Protein AF-A0A969PQX6-F1 (afdb_monomer_lite)

Organism: NCBI:txid1237094

Sequence (130 aa):
MCERRGKEGTGLSYDVFLHSHSLFWLVGVILFALITIFYNKGKAKPAKIMHMVLRLMYILLLITGVTMVIMNFYWATAVKGILAFWLIYTMEMIATRTGKGTLTGGFKTNMWIQFAIALVVVLVFGFVVT

Secondary structure (DSSP, 8-state):
--THHHHHHHHHHHHHHHHHHHHHHHHHHHHHHHHHHHHHTT-HHHHHHHHHHHHHHHHHHHHHHHHHHHHS--HHHHHHHHHHHHHHHHHHHHHHHHHTT---THHHHHHHHHHHHHHHHHHHHHHH--

Radius of gyration: 17.63 Å; chains: 1; bounding box: 61×23×41 Å

InterPro domains:
  IPR010899 Protein of unknown function UPF0344 [PF07457] (18-126)

pLDDT: mean 71.54, std 10.16, range [43.66, 86.94]

Structure (mmCIF, N/CA/C/O backbone):
data_AF-A0A969PQX6-F1
#
_entry.id   AF-A0A969PQX6-F1
#
loop_
_atom_site.group_PDB
_atom_site.id
_atom_site.type_symbol
_atom_site.label_atom_id
_atom_site.label_alt_id
_atom_site.label_comp_id
_atom_site.label_asym_id
_atom_site.label_entity_id
_atom_site.label_seq_id
_atom_site.pdbx_PDB_ins_code
_atom_site.Cartn_x
_atom_site.Cartn_y
_atom_site.Cartn_z
_atom_site.occupancy
_atom_site.B_iso_or_equiv
_atom_site.auth_seq_id
_atom_site.auth_comp_id
_atom_site.auth_asym_id
_atom_site.auth_atom_id
_atom_site.pdbx_PDB_model_num
ATOM 1 N N . MET A 1 1 ? 37.170 1.225 -23.996 1.00 49.88 1 MET A N 1
ATOM 2 C CA . MET A 1 1 ? 36.853 0.560 -22.707 1.00 49.88 1 MET A CA 1
ATOM 3 C C . MET A 1 1 ? 35.922 1.365 -21.781 1.00 49.88 1 MET A C 1
ATOM 5 O O . MET A 1 1 ? 35.524 0.818 -20.762 1.00 49.88 1 MET A O 1
ATOM 9 N N . CYS A 1 2 ? 35.511 2.600 -22.112 1.00 53.41 2 CYS A N 1
ATOM 10 C CA . CYS A 1 2 ? 34.647 3.418 -21.238 1.00 53.41 2 CYS A CA 1
ATOM 11 C C . CYS A 1 2 ? 33.128 3.165 -21.369 1.00 53.41 2 CYS A C 1
ATOM 13 O O . CYS A 1 2 ? 32.381 3.598 -20.501 1.00 53.41 2 CYS A O 1
ATOM 15 N N . GLU A 1 3 ? 32.667 2.414 -22.374 1.00 54.16 3 GLU A N 1
ATOM 16 C CA . GLU A 1 3 ? 31.228 2.197 -22.626 1.00 54.16 3 GLU A CA 1
ATOM 17 C C . GLU A 1 3 ? 30.553 1.211 -21.646 1.00 54.16 3 GLU A C 1
ATOM 19 O O . GLU A 1 3 ? 29.339 1.240 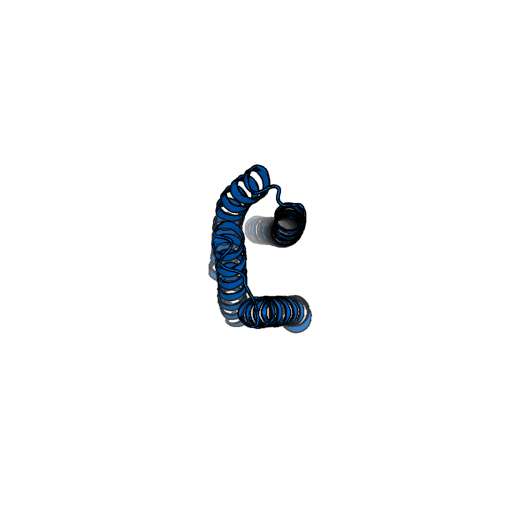-21.450 1.00 54.16 3 GLU A O 1
ATOM 24 N N . ARG A 1 4 ? 31.316 0.314 -20.996 1.00 53.75 4 ARG A N 1
ATOM 25 C CA . ARG A 1 4 ? 30.736 -0.722 -20.113 1.00 53.75 4 ARG A CA 1
ATOM 26 C C . ARG A 1 4 ? 30.274 -0.201 -18.750 1.00 53.75 4 ARG A C 1
ATOM 28 O O . ARG A 1 4 ? 29.376 -0.786 -18.157 1.00 53.75 4 ARG A O 1
ATOM 35 N N . ARG A 1 5 ? 30.808 0.933 -18.286 1.00 54.69 5 ARG A N 1
ATOM 36 C CA . ARG A 1 5 ? 30.491 1.477 -16.954 1.00 54.69 5 ARG A CA 1
ATOM 37 C C . ARG A 1 5 ? 29.064 2.043 -16.860 1.00 54.69 5 ARG A C 1
ATOM 39 O O . ARG A 1 5 ? 28.463 2.000 -15.793 1.00 54.69 5 ARG A O 1
ATOM 46 N N . GLY A 1 6 ? 28.499 2.527 -17.972 1.00 50.62 6 GLY A N 1
ATOM 47 C CA . GLY A 1 6 ? 27.127 3.059 -18.015 1.00 50.62 6 GLY A CA 1
ATOM 48 C C . GLY A 1 6 ? 26.032 1.983 -17.978 1.00 50.62 6 GLY A C 1
ATOM 49 O O . GLY A 1 6 ? 24.954 2.212 -17.428 1.00 50.62 6 GLY A O 1
ATOM 50 N N . LYS A 1 7 ? 26.307 0.785 -18.513 1.00 51.06 7 LYS A N 1
ATOM 51 C CA . LYS A 1 7 ? 25.361 -0.346 -18.482 1.00 51.06 7 LYS A CA 1
ATOM 52 C C . LYS A 1 7 ? 25.384 -1.118 -17.158 1.00 51.06 7 LYS A C 1
ATOM 54 O O . LYS A 1 7 ? 24.348 -1.607 -16.729 1.00 51.06 7 LYS A O 1
ATOM 59 N N . GLU A 1 8 ? 26.527 -1.171 -16.475 1.00 53.22 8 GLU A N 1
ATOM 60 C CA . GLU A 1 8 ? 26.628 -1.803 -15.149 1.00 53.22 8 GLU A CA 1
ATOM 61 C C . GLU A 1 8 ? 25.957 -0.954 -14.051 1.00 53.22 8 GLU A C 1
ATOM 63 O O . GLU A 1 8 ? 25.274 -1.493 -13.184 1.00 53.22 8 GLU A O 1
ATOM 68 N N . GLY A 1 9 ? 26.056 0.382 -14.127 1.00 55.00 9 GLY A N 1
ATOM 69 C CA . GLY A 1 9 ? 25.401 1.284 -13.168 1.00 55.00 9 GLY A CA 1
ATOM 70 C C . GLY A 1 9 ? 23.868 1.315 -13.265 1.00 55.00 9 GLY A C 1
ATOM 71 O O . GLY A 1 9 ? 23.190 1.500 -12.254 1.00 55.00 9 GLY A O 1
ATOM 72 N N . THR A 1 10 ? 23.306 1.097 -14.457 1.00 57.69 10 THR A N 1
ATOM 73 C CA . THR A 1 10 ? 21.848 1.030 -14.671 1.00 57.69 10 THR A CA 1
ATOM 74 C C . THR A 1 10 ? 21.260 -0.311 -14.227 1.00 57.69 10 THR A C 1
ATOM 76 O O . THR A 1 10 ? 20.196 -0.313 -13.610 1.00 57.69 10 THR A O 1
ATOM 79 N N . GLY A 1 11 ? 21.976 -1.424 -14.435 1.00 56.47 11 GLY A N 1
ATOM 80 C CA . GLY A 1 11 ? 21.597 -2.742 -13.909 1.00 56.47 11 GLY A CA 1
ATOM 81 C C . GLY A 1 11 ? 21.596 -2.797 -12.377 1.00 56.47 11 GLY A C 1
ATOM 82 O O . GLY A 1 11 ? 20.581 -3.148 -11.782 1.00 56.47 11 GLY A O 1
ATOM 83 N N . LEU A 1 12 ? 22.673 -2.326 -11.731 1.00 61.88 12 LEU A N 1
ATOM 84 C CA . LEU A 1 12 ? 22.760 -2.282 -10.263 1.00 61.88 12 LEU A CA 1
ATOM 85 C C . LEU A 1 12 ? 21.667 -1.390 -9.645 1.00 61.88 12 LEU A C 1
ATOM 87 O O . LEU A 1 12 ? 21.114 -1.707 -8.595 1.00 61.88 12 LEU A O 1
ATOM 91 N N . SER A 1 13 ? 21.328 -0.280 -10.311 1.00 66.81 13 SER A N 1
ATOM 92 C CA . SER A 1 13 ? 20.250 0.611 -9.866 1.00 66.81 13 SER A CA 1
ATOM 93 C C . SER A 1 13 ? 18.883 -0.070 -9.970 1.00 66.81 13 SER A C 1
ATOM 95 O O . SER A 1 13 ? 18.090 0.010 -9.036 1.00 66.81 13 SER A O 1
ATOM 97 N N . TYR A 1 14 ? 18.614 -0.776 -11.071 1.00 68.25 14 TYR A N 1
ATOM 98 C CA . TYR A 1 14 ? 17.357 -1.494 -11.298 1.00 68.25 14 TYR A CA 1
ATOM 99 C C . TYR A 1 14 ? 17.107 -2.589 -10.248 1.00 68.25 14 TYR A C 1
ATOM 101 O O . TYR A 1 14 ? 16.002 -2.671 -9.710 1.00 68.25 14 TYR A O 1
ATOM 109 N N . ASP A 1 15 ? 18.137 -3.356 -9.878 1.00 74.44 15 ASP A N 1
ATOM 110 C CA . ASP A 1 15 ? 18.044 -4.391 -8.837 1.00 74.44 15 ASP A CA 1
ATOM 111 C C . ASP A 1 15 ? 17.737 -3.809 -7.447 1.00 74.44 15 ASP A C 1
ATOM 113 O O . ASP A 1 15 ? 16.947 -4.369 -6.680 1.00 74.44 15 ASP A O 1
ATOM 117 N N . VAL A 1 16 ? 18.310 -2.647 -7.116 1.00 76.38 16 VAL A N 1
ATOM 118 C CA . VAL A 1 16 ? 18.004 -1.926 -5.868 1.00 76.38 16 VAL A CA 1
ATOM 119 C C . VAL A 1 16 ? 16.559 -1.419 -5.868 1.00 76.38 16 VAL A C 1
ATOM 121 O O . VAL A 1 16 ? 15.880 -1.502 -4.839 1.00 76.38 16 VAL A O 1
ATOM 124 N N . PHE A 1 17 ? 16.056 -0.942 -7.012 1.00 72.44 17 PHE A N 1
ATOM 125 C CA . PHE A 1 17 ? 14.654 -0.549 -7.156 1.00 72.44 17 PHE A CA 1
ATOM 126 C C . PHE A 1 17 ? 13.703 -1.750 -7.069 1.00 72.44 17 PHE A C 1
ATOM 128 O O . PHE A 1 17 ? 12.673 -1.623 -6.411 1.00 72.44 17 PHE A O 1
ATOM 135 N N . LEU A 1 18 ? 14.042 -2.918 -7.634 1.00 76.38 18 LEU A N 1
ATOM 136 C CA . LEU A 1 18 ? 13.248 -4.149 -7.480 1.00 76.38 18 LEU A CA 1
ATOM 137 C C . LEU A 1 18 ? 13.155 -4.599 -6.028 1.00 76.38 18 LEU A C 1
ATOM 139 O O . LEU A 1 18 ? 12.054 -4.836 -5.527 1.00 76.38 18 LEU A O 1
ATOM 143 N N . HIS A 1 19 ? 14.295 -4.704 -5.342 1.00 77.50 19 HIS A N 1
ATOM 144 C CA . HIS A 1 19 ? 14.317 -5.113 -3.940 1.00 77.50 19 HIS A CA 1
ATOM 145 C C . HIS A 1 19 ? 13.536 -4.136 -3.065 1.00 77.50 19 HIS A C 1
ATOM 147 O O . HIS A 1 19 ? 12.730 -4.558 -2.235 1.00 77.50 19 HIS A O 1
ATOM 153 N N . SER A 1 20 ? 13.719 -2.834 -3.290 1.00 81.88 20 SER A N 1
ATOM 154 C CA . SER A 1 20 ? 13.000 -1.792 -2.553 1.00 81.88 20 SER A CA 1
ATOM 155 C C . SER A 1 20 ? 11.498 -1.822 -2.846 1.00 81.88 20 SER A C 1
ATOM 157 O O . SER A 1 20 ? 10.691 -1.717 -1.927 1.00 81.88 20 SER A O 1
ATOM 159 N N . HIS A 1 21 ? 11.099 -2.026 -4.103 1.00 79.81 21 HIS A N 1
ATOM 160 C CA . HIS A 1 21 ? 9.694 -2.154 -4.489 1.00 79.81 21 HIS A CA 1
ATOM 161 C C . HIS A 1 21 ? 9.038 -3.386 -3.849 1.00 79.81 21 HIS A C 1
ATOM 163 O O . HIS A 1 21 ? 7.938 -3.284 -3.306 1.00 79.81 21 HIS A O 1
ATOM 169 N N . SER A 1 22 ? 9.736 -4.526 -3.831 1.00 81.75 22 SER A N 1
ATOM 170 C CA . SER A 1 22 ? 9.287 -5.745 -3.145 1.00 81.75 22 SER A CA 1
ATOM 171 C C . SER A 1 22 ? 9.140 -5.527 -1.632 1.00 81.75 22 SER A C 1
ATOM 173 O O . SER A 1 22 ? 8.125 -5.903 -1.043 1.00 81.75 22 SER A O 1
ATOM 175 N N . LEU A 1 23 ? 10.092 -4.819 -1.008 1.00 84.31 23 LEU A N 1
ATOM 176 C CA . LEU A 1 23 ? 10.016 -4.413 0.400 1.00 84.31 23 LEU A CA 1
ATOM 177 C C . LEU A 1 23 ? 8.802 -3.516 0.679 1.00 84.31 23 LEU A C 1
ATOM 179 O O . LEU A 1 23 ? 8.084 -3.763 1.647 1.00 84.31 23 LEU A O 1
ATOM 183 N N . PHE A 1 24 ? 8.523 -2.516 -0.165 1.00 83.31 24 PHE A N 1
ATOM 184 C CA . PHE A 1 24 ? 7.326 -1.680 -0.016 1.00 83.31 24 PHE A CA 1
ATOM 185 C C . PHE A 1 24 ? 6.040 -2.498 -0.132 1.00 83.31 24 PHE A C 1
ATOM 187 O O . PHE A 1 24 ? 5.090 -2.250 0.612 1.00 83.31 24 PHE A O 1
ATOM 194 N N . TRP A 1 25 ? 6.023 -3.498 -1.016 1.00 80.38 25 TRP A N 1
ATOM 195 C CA . TRP A 1 25 ? 4.907 -4.427 -1.157 1.00 80.38 25 TRP A CA 1
ATOM 196 C C . TRP A 1 25 ? 4.676 -5.231 0.126 1.00 80.38 25 TRP A C 1
ATOM 198 O O . TRP A 1 25 ? 3.570 -5.242 0.671 1.00 80.38 25 TRP A O 1
ATOM 208 N N . LEU A 1 26 ? 5.742 -5.826 0.664 1.00 84.31 26 LEU A N 1
ATOM 209 C CA . LEU A 1 26 ? 5.717 -6.579 1.915 1.00 84.31 26 LEU A CA 1
ATOM 210 C C . LEU A 1 26 ? 5.247 -5.710 3.092 1.00 84.31 26 LEU A C 1
ATOM 212 O O . LEU A 1 26 ? 4.348 -6.105 3.836 1.00 84.31 26 LEU A O 1
ATOM 216 N N . VAL A 1 27 ? 5.792 -4.498 3.225 1.00 86.00 27 VAL A N 1
ATOM 217 C CA . VAL A 1 27 ? 5.383 -3.535 4.258 1.00 86.00 27 VAL A CA 1
ATOM 218 C C . VAL A 1 27 ? 3.912 -3.146 4.098 1.00 86.00 27 VAL A C 1
ATOM 220 O O . VAL A 1 27 ? 3.189 -3.123 5.092 1.00 86.00 27 VAL A O 1
ATOM 223 N N . GLY A 1 28 ? 3.438 -2.888 2.876 1.00 83.56 28 GLY A N 1
ATOM 224 C CA . GLY A 1 28 ? 2.040 -2.542 2.604 1.00 83.56 28 GLY A CA 1
ATOM 225 C C . GLY A 1 28 ? 1.063 -3.639 3.031 1.00 83.56 28 GLY A C 1
ATOM 226 O O . GLY A 1 28 ? 0.074 -3.360 3.714 1.00 83.56 28 GLY A O 1
ATOM 227 N N . VAL A 1 29 ? 1.373 -4.898 2.708 1.00 82.69 29 VAL A N 1
ATOM 228 C CA . VAL A 1 29 ? 0.565 -6.061 3.113 1.00 82.69 29 VAL A CA 1
ATOM 229 C C . VAL A 1 29 ? 0.561 -6.239 4.631 1.00 82.69 29 VAL A C 1
ATOM 231 O O . VAL A 1 29 ? -0.502 -6.432 5.226 1.00 82.69 29 VAL A O 1
ATOM 234 N N . ILE A 1 30 ? 1.725 -6.127 5.279 1.00 85.50 30 ILE A N 1
ATOM 235 C CA . ILE A 1 30 ? 1.835 -6.219 6.743 1.00 85.50 30 ILE A CA 1
ATOM 236 C C . ILE A 1 30 ? 1.016 -5.112 7.412 1.00 85.50 30 ILE A C 1
ATOM 238 O O . ILE A 1 30 ? 0.276 -5.369 8.363 1.00 85.50 30 ILE A O 1
ATOM 242 N N . LEU A 1 31 ? 1.101 -3.884 6.903 1.00 83.19 31 LEU A N 1
ATOM 243 C CA . LEU A 1 31 ? 0.376 -2.748 7.457 1.00 83.19 31 LEU A CA 1
ATOM 244 C C . LEU A 1 31 ? -1.142 -2.939 7.320 1.00 83.19 31 LEU A C 1
ATOM 246 O O . LEU A 1 31 ? -1.879 -2.667 8.267 1.00 83.19 31 LEU A O 1
ATOM 250 N N . PHE A 1 32 ? -1.611 -3.487 6.194 1.00 80.94 32 PHE A N 1
ATOM 251 C CA . PHE A 1 32 ? -3.014 -3.868 6.019 1.00 80.94 32 PHE A CA 1
ATOM 252 C C . PHE A 1 32 ? -3.462 -4.938 7.029 1.00 80.94 32 PHE A C 1
ATOM 254 O O . PHE A 1 32 ? -4.532 -4.817 7.641 1.00 80.94 32 PHE A O 1
ATOM 261 N N . ALA A 1 33 ? -2.636 -5.960 7.267 1.00 81.81 33 ALA A N 1
ATOM 262 C CA . ALA A 1 33 ? -2.924 -6.981 8.271 1.00 81.81 33 ALA A CA 1
ATOM 263 C C . ALA A 1 33 ? -3.056 -6.367 9.678 1.00 81.81 33 ALA A C 1
ATOM 265 O O . ALA A 1 33 ? -4.027 -6.643 10.388 1.00 81.81 33 ALA A O 1
ATOM 266 N N . LEU A 1 34 ? -2.143 -5.464 10.056 1.00 82.25 34 LEU A N 1
ATOM 267 C CA . LEU A 1 34 ? -2.208 -4.740 11.329 1.00 82.25 34 LEU A CA 1
ATOM 268 C C . LEU A 1 34 ? -3.485 -3.902 11.445 1.00 82.25 34 LEU A C 1
ATOM 270 O O . LEU A 1 34 ? -4.175 -3.988 12.461 1.00 82.25 34 LEU A O 1
ATOM 274 N N . ILE A 1 35 ? -3.845 -3.145 10.404 1.00 79.19 35 ILE A N 1
ATOM 275 C CA . ILE A 1 35 ? -5.083 -2.351 10.358 1.00 79.19 35 ILE A CA 1
ATOM 276 C C . ILE A 1 35 ? -6.302 -3.238 10.636 1.00 79.19 35 ILE A C 1
ATOM 278 O O . ILE A 1 35 ? -7.149 -2.894 11.464 1.00 79.19 35 ILE A O 1
ATOM 282 N N . THR A 1 36 ? -6.356 -4.413 10.007 1.00 75.06 36 THR A N 1
ATOM 283 C CA . THR A 1 36 ? -7.450 -5.380 10.167 1.00 75.06 36 THR A CA 1
ATOM 284 C C . THR A 1 36 ? -7.540 -5.909 11.604 1.00 75.06 36 THR A C 1
ATOM 286 O O . THR A 1 36 ? -8.629 -5.976 12.180 1.00 75.06 36 THR A O 1
ATOM 289 N N . ILE A 1 37 ? -6.399 -6.215 12.233 1.00 78.00 37 ILE A N 1
ATOM 290 C CA . ILE A 1 37 ? -6.336 -6.646 13.640 1.00 78.00 37 ILE A CA 1
ATOM 291 C C . ILE A 1 37 ? -6.785 -5.519 14.581 1.00 78.00 37 ILE A C 1
ATOM 293 O O . ILE A 1 37 ? -7.574 -5.756 15.499 1.00 78.00 37 ILE A O 1
ATOM 297 N N . PHE A 1 38 ? -6.320 -4.287 14.360 1.00 77.19 38 PHE A N 1
ATOM 298 C CA . PHE A 1 38 ? -6.685 -3.136 15.189 1.00 77.19 38 PHE A CA 1
ATOM 299 C C . PHE A 1 38 ? -8.177 -2.802 15.102 1.00 77.19 38 PHE A C 1
ATOM 301 O O . PHE A 1 38 ? -8.793 -2.491 16.129 1.00 77.19 38 PHE A O 1
ATOM 308 N N . TYR A 1 39 ? -8.768 -2.921 13.912 1.00 70.50 39 TYR A N 1
ATOM 309 C CA . TYR A 1 39 ? -10.210 -2.786 13.736 1.00 70.50 39 TYR A CA 1
ATOM 310 C C . TYR A 1 39 ? -10.992 -3.903 14.439 1.00 70.50 39 TYR A C 1
ATOM 312 O O . TYR A 1 39 ? -11.956 -3.599 15.139 1.00 70.50 39 TYR A O 1
ATOM 320 N N . ASN A 1 40 ? -10.549 -5.163 14.349 1.00 67.94 40 ASN A N 1
ATOM 321 C CA . ASN A 1 40 ? -11.183 -6.281 15.064 1.00 67.94 40 ASN A CA 1
ATOM 322 C C . ASN A 1 40 ? -11.121 -6.127 16.593 1.00 67.94 40 ASN A C 1
ATOM 324 O O . ASN A 1 40 ? -12.037 -6.551 17.290 1.00 67.94 40 ASN A O 1
ATOM 328 N N . LYS A 1 41 ? -10.078 -5.480 17.132 1.00 72.56 41 LYS A N 1
ATOM 329 C CA . LYS A 1 41 ? -9.963 -5.176 18.571 1.00 72.56 41 LYS A CA 1
ATOM 330 C C . LYS A 1 41 ? -10.750 -3.932 19.018 1.00 72.56 41 LYS A C 1
ATOM 332 O O . LYS A 1 41 ? -10.591 -3.495 20.157 1.00 72.56 41 LYS A O 1
ATOM 337 N N . GLY A 1 42 ? -11.551 -3.318 18.141 1.00 66.62 42 GLY A N 1
ATOM 338 C CA . GLY A 1 42 ? -12.347 -2.123 18.455 1.00 66.62 42 GLY A CA 1
ATOM 339 C C . GLY A 1 42 ? -11.515 -0.859 18.712 1.00 66.62 42 GLY A C 1
ATOM 340 O O . GLY A 1 42 ? -12.029 0.157 19.181 1.00 66.62 42 GLY A O 1
ATOM 341 N N . LYS A 1 43 ? -10.210 -0.881 18.411 1.00 70.88 43 LYS A N 1
ATOM 342 C CA . LYS A 1 43 ? -9.302 0.250 18.625 1.00 70.88 43 LYS A CA 1
ATOM 343 C C . LYS A 1 43 ? -9.294 1.137 17.374 1.00 70.88 43 LYS A C 1
ATOM 345 O O . LYS A 1 43 ? -8.340 1.151 16.602 1.00 70.88 43 LYS A O 1
ATOM 350 N N . ALA A 1 44 ? -10.357 1.922 17.196 1.00 69.50 44 ALA A N 1
ATOM 351 C CA . ALA A 1 44 ? -10.544 2.779 16.017 1.00 69.50 44 ALA A CA 1
ATOM 352 C C . ALA A 1 44 ? -9.444 3.850 15.830 1.00 69.50 44 ALA A C 1
ATOM 354 O O . ALA A 1 44 ? -9.131 4.224 14.701 1.00 69.50 44 ALA A O 1
ATOM 355 N N . LYS A 1 45 ? -8.827 4.329 16.924 1.00 71.19 45 LYS A N 1
ATOM 356 C CA . LYS A 1 45 ? -7.763 5.353 16.887 1.00 71.19 45 LYS A CA 1
ATOM 357 C C . LYS A 1 45 ? -6.486 4.867 16.168 1.00 71.19 45 LYS A C 1
ATOM 359 O O . LYS A 1 45 ? -6.136 5.472 15.156 1.00 71.19 45 LYS A O 1
ATOM 364 N N . PRO A 1 46 ? -5.806 3.790 16.617 1.00 76.00 46 PRO A N 1
ATOM 365 C CA . PRO A 1 46 ? -4.614 3.280 15.932 1.00 76.00 46 PRO A CA 1
ATOM 366 C C . PRO A 1 46 ? -4.914 2.759 14.524 1.00 76.00 46 PRO A C 1
ATOM 368 O O . PRO A 1 46 ? -4.111 2.985 13.624 1.00 76.00 46 PRO A O 1
ATOM 371 N N . ALA A 1 47 ? -6.088 2.159 14.296 1.00 75.00 47 ALA A N 1
ATOM 372 C CA . ALA A 1 47 ? -6.488 1.713 12.962 1.00 75.00 47 ALA A CA 1
ATOM 373 C C . ALA A 1 47 ? -6.556 2.881 11.959 1.00 75.00 47 ALA A C 1
ATOM 375 O O . ALA A 1 47 ? -6.043 2.780 10.847 1.00 75.00 47 ALA A O 1
ATOM 376 N N . LYS A 1 48 ? -7.112 4.030 12.373 1.00 76.25 48 LYS A N 1
ATOM 377 C CA . LYS A 1 48 ? -7.169 5.238 11.538 1.00 76.25 48 LYS A CA 1
ATOM 378 C C . LYS A 1 48 ? -5.780 5.816 11.256 1.00 76.25 48 LYS A C 1
ATOM 380 O O . LYS A 1 48 ? -5.537 6.261 10.140 1.00 76.25 48 LYS A O 1
ATOM 385 N N . ILE A 1 49 ? -4.877 5.808 12.237 1.00 82.81 49 ILE A N 1
ATOM 386 C CA . ILE A 1 49 ? -3.495 6.281 12.050 1.00 82.81 49 ILE A CA 1
ATOM 387 C C . ILE A 1 49 ? -2.774 5.387 11.042 1.00 82.81 49 ILE A C 1
ATOM 389 O O . ILE A 1 49 ? -2.214 5.889 10.072 1.00 82.81 49 ILE A O 1
ATOM 393 N N . MET A 1 50 ? -2.847 4.066 11.216 1.00 81.81 50 MET A N 1
ATOM 394 C CA . MET A 1 50 ? -2.233 3.131 10.276 1.00 81.81 50 MET A CA 1
ATOM 395 C C . MET A 1 50 ? -2.848 3.235 8.882 1.00 81.81 50 MET A C 1
ATOM 397 O O . MET A 1 50 ? -2.115 3.150 7.907 1.00 81.81 50 MET A O 1
ATOM 401 N N . HIS A 1 51 ? -4.148 3.515 8.766 1.00 81.25 51 HIS A N 1
ATOM 402 C CA . HIS A 1 51 ? -4.771 3.808 7.476 1.00 81.25 51 HIS A CA 1
ATOM 403 C C . HIS A 1 51 ? -4.171 5.050 6.802 1.00 81.25 51 HIS A C 1
ATOM 405 O O . HIS A 1 51 ? -3.919 5.036 5.602 1.00 81.25 51 HIS A O 1
ATOM 411 N N . MET A 1 52 ? -3.890 6.112 7.564 1.00 86.81 52 MET A N 1
ATOM 412 C CA . MET A 1 52 ? -3.220 7.304 7.028 1.00 86.81 52 MET A CA 1
ATOM 413 C C . MET A 1 52 ? -1.785 7.005 6.564 1.00 86.81 52 MET A C 1
ATOM 415 O O . MET A 1 52 ? -1.340 7.585 5.581 1.00 86.81 52 MET A O 1
ATOM 419 N N . VAL A 1 53 ? -1.077 6.085 7.227 1.00 86.50 53 VAL A N 1
ATOM 420 C CA . VAL A 1 53 ? 0.283 5.665 6.834 1.00 86.50 53 VAL A CA 1
ATOM 421 C C . VAL A 1 53 ? 0.266 4.700 5.649 1.00 86.50 53 VAL A C 1
ATOM 423 O O . VAL A 1 53 ? 1.081 4.840 4.739 1.00 86.50 53 VAL A O 1
ATOM 426 N N . LEU A 1 54 ? -0.691 3.765 5.606 1.00 84.94 54 LEU A N 1
ATOM 427 C CA . LEU A 1 54 ? -0.964 2.937 4.425 1.00 84.94 54 LEU A CA 1
ATOM 428 C C . LEU A 1 54 ? -1.190 3.844 3.225 1.00 84.94 54 LEU A C 1
ATOM 430 O O . LEU A 1 54 ? -0.664 3.580 2.145 1.00 84.94 54 LEU A O 1
ATOM 434 N N . ARG A 1 55 ? -1.845 4.981 3.494 1.00 86.94 55 ARG A N 1
ATOM 435 C CA . ARG A 1 55 ? -2.022 6.083 2.572 1.00 86.94 55 ARG A CA 1
ATOM 436 C C . ARG A 1 55 ? -0.764 6.921 2.209 1.00 86.94 55 ARG A C 1
ATOM 438 O O . ARG A 1 55 ? -0.839 7.911 1.494 1.00 86.94 55 ARG A O 1
ATOM 445 N N . LEU A 1 56 ? 0.425 6.573 2.641 1.00 86.56 56 LEU A N 1
ATOM 446 C CA . LEU A 1 56 ? 1.657 7.165 2.099 1.00 86.56 56 LEU A CA 1
ATOM 447 C C . LEU A 1 56 ? 2.481 6.081 1.418 1.00 86.56 56 LEU A C 1
ATOM 449 O O . LEU A 1 56 ? 3.039 6.300 0.345 1.00 86.56 56 LEU A O 1
ATOM 453 N N . MET A 1 57 ? 2.451 4.876 1.988 1.00 83.69 57 MET A N 1
ATOM 454 C CA . MET A 1 57 ? 3.111 3.705 1.426 1.00 83.69 57 MET A CA 1
ATOM 455 C C . MET A 1 57 ? 2.580 3.347 0.032 1.00 83.69 57 MET A C 1
ATOM 457 O O . MET A 1 57 ? 3.383 3.053 -0.847 1.00 83.69 57 MET A O 1
ATOM 461 N N . TYR A 1 58 ? 1.267 3.439 -0.220 1.00 82.00 58 TYR A N 1
ATOM 462 C CA . TYR A 1 58 ? 0.707 3.143 -1.550 1.00 82.00 58 TYR A CA 1
ATOM 463 C C . TYR A 1 58 ? 1.181 4.104 -2.648 1.00 82.00 58 TYR A C 1
ATOM 465 O O . TYR A 1 58 ? 1.440 3.669 -3.767 1.00 82.00 58 TYR A O 1
ATOM 473 N N . ILE A 1 59 ? 1.329 5.397 -2.336 1.00 83.94 59 ILE A N 1
ATOM 474 C CA . ILE A 1 59 ? 1.800 6.403 -3.299 1.00 83.94 59 ILE A CA 1
ATOM 475 C C . ILE A 1 59 ? 3.254 6.111 -3.668 1.00 83.94 59 ILE A C 1
ATOM 477 O O . ILE A 1 59 ? 3.591 6.077 -4.847 1.00 83.94 59 ILE A O 1
ATOM 481 N N . LEU A 1 60 ? 4.102 5.832 -2.674 1.00 83.12 60 LEU A N 1
ATOM 482 C CA . LEU A 1 60 ? 5.499 5.452 -2.905 1.00 83.12 60 LEU A CA 1
ATOM 483 C C . LEU A 1 60 ? 5.606 4.147 -3.710 1.00 83.12 60 LEU A C 1
ATOM 485 O O . LEU A 1 60 ? 6.426 4.043 -4.624 1.00 83.12 60 LEU A O 1
ATOM 489 N N . LEU A 1 61 ? 4.742 3.171 -3.425 1.00 82.38 61 LEU A N 1
ATOM 490 C CA . LEU A 1 61 ? 4.675 1.904 -4.153 1.00 82.38 61 LEU A CA 1
ATOM 491 C C . LEU A 1 61 ? 4.268 2.114 -5.620 1.00 82.38 61 LEU A C 1
ATOM 493 O O . LEU A 1 61 ? 4.884 1.537 -6.513 1.00 82.38 61 LEU A O 1
ATOM 497 N N . LEU A 1 62 ? 3.296 2.987 -5.894 1.00 81.25 62 LEU A N 1
ATOM 498 C CA . LEU A 1 62 ? 2.909 3.330 -7.265 1.00 81.25 62 LEU A CA 1
ATOM 499 C C . LEU A 1 62 ? 4.012 4.087 -8.004 1.00 81.25 62 LEU A C 1
ATOM 501 O O . LEU A 1 62 ? 4.308 3.743 -9.143 1.00 81.25 62 LEU A O 1
ATOM 505 N N . ILE A 1 63 ? 4.652 5.072 -7.367 1.00 81.56 63 ILE A N 1
ATOM 506 C CA . ILE A 1 63 ? 5.745 5.837 -7.986 1.00 81.56 63 ILE A CA 1
ATOM 507 C C . ILE A 1 63 ? 6.891 4.898 -8.365 1.00 81.56 63 ILE A C 1
ATOM 509 O O . ILE A 1 63 ? 7.337 4.929 -9.507 1.00 81.56 63 ILE A O 1
ATOM 513 N N . THR A 1 64 ? 7.315 4.032 -7.439 1.00 79.19 64 THR A N 1
ATOM 514 C CA . THR A 1 64 ? 8.386 3.050 -7.687 1.00 79.19 64 THR A CA 1
ATOM 515 C C . THR A 1 64 ? 8.011 2.022 -8.758 1.00 79.19 64 THR A C 1
ATOM 517 O O . THR A 1 64 ? 8.871 1.606 -9.532 1.00 79.19 64 THR A O 1
ATOM 520 N N . GLY A 1 65 ? 6.733 1.642 -8.853 1.00 72.94 65 GLY A N 1
ATOM 521 C CA . GLY A 1 65 ? 6.226 0.778 -9.921 1.00 72.94 65 GLY A CA 1
ATOM 522 C C . GLY A 1 65 ? 6.191 1.463 -11.292 1.00 72.94 65 GLY A C 1
ATOM 523 O O . GLY A 1 65 ? 6.540 0.852 -12.297 1.00 72.94 65 GLY A O 1
ATOM 524 N N . VAL A 1 66 ? 5.821 2.744 -11.356 1.00 74.75 66 VAL A N 1
ATOM 525 C CA . VAL A 1 66 ? 5.787 3.509 -12.614 1.00 74.75 66 VAL A CA 1
ATOM 526 C C . VAL A 1 66 ? 7.198 3.804 -13.123 1.00 74.75 66 VAL A C 1
ATOM 528 O O . VAL A 1 66 ? 7.449 3.650 -14.318 1.00 74.75 66 VAL A O 1
ATOM 531 N N . THR A 1 67 ? 8.150 4.158 -12.252 1.00 71.88 67 THR A N 1
ATOM 532 C CA . THR A 1 67 ? 9.556 4.327 -12.665 1.00 71.88 67 THR A CA 1
ATOM 533 C C . THR A 1 67 ? 10.153 3.033 -13.215 1.00 71.88 67 THR A C 1
ATOM 535 O O . THR A 1 67 ? 10.880 3.079 -14.205 1.00 71.88 67 THR A O 1
ATOM 538 N N . MET A 1 68 ? 9.783 1.883 -12.647 1.00 69.31 68 MET A N 1
ATOM 539 C CA . MET A 1 68 ? 10.098 0.549 -13.175 1.00 69.31 68 MET A CA 1
ATOM 540 C C . MET A 1 68 ? 9.623 0.348 -14.622 1.00 69.31 68 MET A C 1
ATOM 542 O O . MET A 1 68 ? 10.395 -0.104 -15.467 1.00 69.31 68 MET A O 1
ATOM 546 N N . VAL A 1 69 ? 8.373 0.721 -14.916 1.00 71.62 69 VAL A N 1
ATOM 547 C CA . VAL A 1 69 ? 7.767 0.598 -16.256 1.00 71.62 69 VAL A CA 1
ATOM 548 C C . VAL A 1 69 ? 8.438 1.532 -17.269 1.00 71.62 69 VAL A C 1
ATOM 550 O O . VAL A 1 69 ? 8.636 1.155 -18.420 1.00 71.62 69 VAL A O 1
ATOM 553 N N . ILE A 1 70 ? 8.813 2.744 -16.851 1.00 67.69 70 ILE A N 1
ATOM 554 C CA . ILE A 1 70 ? 9.491 3.717 -17.723 1.00 67.69 70 ILE A CA 1
ATOM 555 C C . ILE A 1 70 ? 10.923 3.262 -18.046 1.00 67.69 70 ILE A C 1
ATOM 557 O O . ILE A 1 70 ? 11.381 3.442 -19.172 1.00 67.69 70 ILE A O 1
ATOM 561 N N . MET A 1 71 ? 11.627 2.661 -17.081 1.00 65.88 71 MET A N 1
ATOM 562 C CA . MET A 1 71 ? 12.991 2.156 -17.279 1.00 65.88 71 MET A CA 1
ATOM 563 C C . MET A 1 71 ? 13.049 0.872 -18.113 1.00 65.88 71 MET A C 1
ATOM 565 O O . MET A 1 71 ? 14.033 0.651 -18.817 1.00 65.88 71 MET A O 1
ATOM 569 N N . ASN A 1 72 ? 12.018 0.026 -18.049 1.00 64.81 72 ASN A N 1
ATOM 570 C CA . ASN A 1 72 ? 11.933 -1.205 -18.826 1.00 64.81 72 ASN A CA 1
ATOM 571 C C . ASN A 1 72 ? 10.512 -1.352 -19.384 1.00 64.81 72 ASN A C 1
ATOM 573 O O . ASN A 1 72 ? 9.591 -1.771 -18.676 1.00 64.81 72 ASN A O 1
ATOM 577 N N . PHE A 1 73 ? 10.336 -0.948 -20.646 1.00 58.38 73 PHE A N 1
ATOM 578 C CA . PHE A 1 73 ? 9.036 -0.873 -21.311 1.00 58.38 73 PHE A CA 1
ATOM 579 C C . PHE A 1 73 ? 8.524 -2.278 -21.658 1.00 58.38 73 PHE A C 1
ATO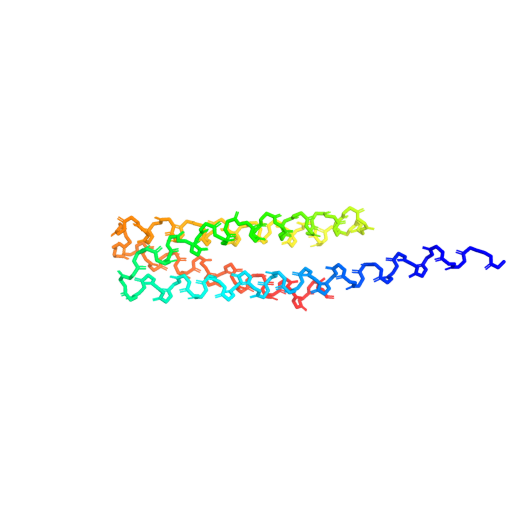M 581 O O . PHE A 1 73 ? 8.575 -2.728 -22.802 1.00 58.38 73 PHE A O 1
ATOM 588 N N . TYR A 1 74 ? 8.054 -2.995 -20.641 1.00 66.12 74 TYR A N 1
ATOM 589 C CA . TYR A 1 74 ? 7.481 -4.325 -20.768 1.00 66.12 74 TYR A CA 1
ATOM 590 C C . TYR A 1 74 ? 5.981 -4.254 -20.493 1.00 66.12 74 TYR A C 1
ATOM 592 O O . TYR A 1 74 ? 5.541 -3.819 -19.433 1.00 66.12 74 TYR A O 1
ATOM 600 N N . TRP A 1 75 ? 5.158 -4.687 -21.445 1.00 63.91 75 TRP A N 1
ATOM 601 C CA . TRP A 1 75 ? 3.700 -4.558 -21.328 1.00 63.91 75 TRP A CA 1
ATOM 602 C C . TRP A 1 75 ? 3.144 -5.267 -20.078 1.00 63.91 75 TRP A C 1
ATOM 604 O O . TRP A 1 75 ? 2.176 -4.815 -19.467 1.00 63.91 75 TRP A O 1
ATOM 614 N N . ALA A 1 76 ? 3.812 -6.332 -19.626 1.00 65.88 76 ALA A N 1
ATOM 615 C CA . ALA A 1 76 ? 3.399 -7.080 -18.447 1.00 65.88 76 ALA A CA 1
ATOM 616 C C . ALA A 1 76 ? 3.638 -6.333 -17.115 1.00 65.88 76 ALA A C 1
ATOM 618 O O . ALA A 1 76 ? 2.886 -6.544 -16.160 1.00 65.88 76 ALA A O 1
ATOM 619 N N . THR A 1 77 ? 4.614 -5.416 -17.037 1.00 67.00 77 THR A N 1
ATOM 620 C CA . THR A 1 77 ? 4.844 -4.611 -15.819 1.00 67.00 77 THR A CA 1
ATOM 621 C C . THR A 1 77 ? 3.775 -3.531 -15.653 1.00 67.00 77 THR A C 1
ATOM 623 O O . THR A 1 77 ? 3.327 -3.278 -14.534 1.00 67.00 77 THR A O 1
ATOM 626 N N . ALA A 1 78 ? 3.274 -2.96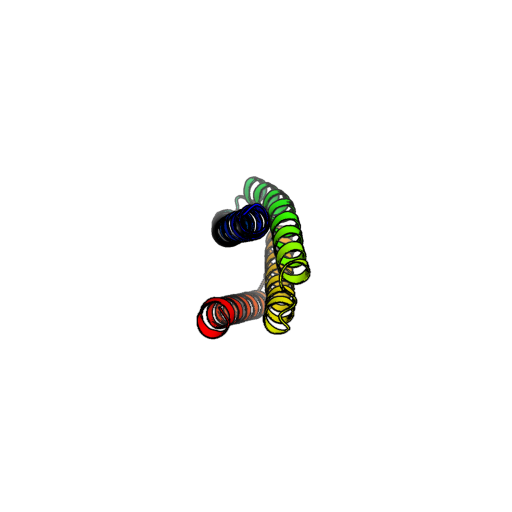8 -16.757 1.00 68.94 78 ALA A N 1
ATOM 627 C CA . ALA A 1 78 ? 2.146 -2.036 -16.741 1.00 68.94 78 ALA A CA 1
ATOM 628 C C . ALA A 1 78 ? 0.847 -2.708 -16.257 1.00 68.94 78 ALA A C 1
ATOM 630 O O . ALA A 1 78 ? 0.151 -2.164 -15.396 1.00 68.94 78 ALA A O 1
ATOM 631 N N . VAL A 1 79 ? 0.550 -3.922 -16.739 1.00 73.69 79 VAL A N 1
ATOM 632 C CA . VAL A 1 79 ? -0.617 -4.704 -16.285 1.00 73.69 79 VAL A CA 1
ATOM 633 C C . VAL A 1 79 ? -0.517 -5.017 -14.788 1.00 73.69 79 VAL A C 1
ATOM 635 O O . VAL A 1 79 ? -1.487 -4.835 -14.051 1.00 73.69 79 VAL A O 1
ATOM 638 N N . LYS A 1 80 ? 0.673 -5.401 -14.307 1.00 69.81 80 LYS A N 1
ATOM 639 C CA . LYS A 1 80 ? 0.929 -5.637 -12.877 1.00 69.81 80 LYS A CA 1
ATOM 640 C C . LYS A 1 80 ? 0.688 -4.379 -12.030 1.00 69.81 80 LYS A C 1
ATOM 642 O O . LYS A 1 80 ? 0.112 -4.477 -10.948 1.00 69.81 80 LYS A O 1
ATOM 647 N N . GLY A 1 81 ? 1.059 -3.200 -12.533 1.00 71.25 81 GLY A N 1
ATOM 648 C CA . GLY A 1 81 ? 0.798 -1.915 -11.875 1.00 71.25 81 GLY A CA 1
ATOM 649 C C . GLY A 1 81 ? -0.695 -1.600 -11.725 1.00 71.25 81 GLY A C 1
ATOM 650 O O . GLY A 1 81 ? -1.134 -1.191 -10.649 1.00 71.25 81 GLY A O 1
ATOM 651 N N . ILE A 1 82 ? -1.497 -1.858 -12.763 1.00 78.44 82 ILE A N 1
ATOM 652 C CA . ILE A 1 82 ? -2.959 -1.661 -12.722 1.00 78.44 82 ILE A CA 1
ATOM 653 C C . ILE A 1 82 ? -3.612 -2.619 -11.715 1.00 78.44 82 ILE A C 1
ATOM 655 O O . ILE A 1 82 ? -4.484 -2.217 -10.943 1.00 78.44 82 ILE A O 1
ATOM 659 N N . LEU A 1 83 ? -3.159 -3.873 -11.667 1.00 76.81 83 LEU A N 1
ATOM 660 C CA . LEU A 1 83 ? -3.635 -4.852 -10.686 1.00 76.81 83 LEU A CA 1
ATOM 661 C C . LEU A 1 83 ? -3.273 -4.455 -9.249 1.00 76.81 83 LEU A C 1
ATOM 663 O O . LEU A 1 83 ? -4.103 -4.573 -8.347 1.00 76.81 83 LEU A O 1
ATOM 667 N N . ALA A 1 84 ? -2.066 -3.927 -9.031 1.00 72.81 84 ALA A N 1
ATOM 668 C CA . ALA A 1 84 ? -1.665 -3.396 -7.732 1.00 72.81 84 ALA A CA 1
ATOM 669 C C . ALA A 1 84 ? -2.527 -2.191 -7.318 1.00 72.81 84 ALA A C 1
ATOM 671 O O . ALA A 1 84 ? -2.958 -2.111 -6.168 1.00 72.81 84 ALA A O 1
ATOM 672 N N . PHE A 1 85 ? -2.849 -1.293 -8.255 1.00 81.50 85 PHE A N 1
ATOM 673 C CA . PHE A 1 85 ? -3.772 -0.184 -8.009 1.00 81.50 85 PHE A CA 1
ATOM 674 C C . PHE A 1 85 ? -5.166 -0.679 -7.591 1.00 81.50 85 PHE A C 1
ATOM 676 O O . PHE A 1 85 ? -5.743 -0.170 -6.629 1.00 81.50 85 PHE A O 1
ATOM 683 N N . TRP A 1 86 ? -5.684 -1.719 -8.251 1.00 80.56 86 TRP A N 1
ATOM 684 C CA . TRP A 1 86 ? -6.955 -2.347 -7.880 1.00 80.56 86 TRP A CA 1
ATOM 685 C C . TRP A 1 86 ? -6.932 -2.949 -6.463 1.00 80.56 86 TRP A C 1
ATOM 687 O O . TRP A 1 86 ? -7.890 -2.791 -5.696 1.00 80.56 86 TRP A O 1
ATOM 697 N N . LEU A 1 87 ? -5.831 -3.606 -6.076 1.00 79.12 87 LEU A N 1
ATOM 698 C CA . LEU A 1 87 ? -5.643 -4.116 -4.712 1.00 79.12 87 LEU A CA 1
ATOM 699 C C . LEU A 1 87 ? -5.642 -2.977 -3.679 1.00 79.12 87 LEU A C 1
ATOM 701 O O . LEU A 1 87 ? -6.310 -3.066 -2.651 1.00 79.12 87 LEU A O 1
ATOM 705 N N . ILE A 1 88 ? -4.934 -1.881 -3.956 1.00 80.38 88 ILE A N 1
ATOM 706 C CA . ILE A 1 88 ? -4.900 -0.714 -3.065 1.00 80.38 88 ILE A CA 1
ATOM 707 C C . ILE A 1 88 ? -6.302 -0.113 -2.914 1.00 80.38 88 ILE A C 1
ATOM 709 O O . ILE A 1 88 ? -6.738 0.175 -1.798 1.00 80.38 88 ILE A O 1
ATOM 713 N N . TYR A 1 89 ? -7.038 0.023 -4.019 1.00 80.00 89 TYR A N 1
ATOM 714 C CA . TYR A 1 89 ? -8.408 0.528 -4.007 1.00 80.00 89 TYR A CA 1
ATOM 715 C C . TYR A 1 89 ? -9.329 -0.328 -3.123 1.00 80.00 89 TYR A C 1
ATOM 717 O O . TYR A 1 89 ? -10.101 0.197 -2.317 1.00 80.00 89 TYR A O 1
ATOM 725 N N . THR A 1 90 ? -9.219 -1.656 -3.219 1.00 77.00 90 THR A N 1
ATOM 726 C CA . THR A 1 90 ? -9.994 -2.575 -2.370 1.00 77.00 90 THR A CA 1
ATOM 727 C C . THR A 1 90 ? -9.584 -2.487 -0.895 1.00 77.00 90 THR A C 1
ATOM 729 O O . THR A 1 90 ? -10.463 -2.459 -0.030 1.00 77.00 90 THR A O 1
ATOM 732 N N . MET A 1 91 ? -8.289 -2.345 -0.586 1.00 74.19 91 MET A N 1
ATOM 733 C CA . MET A 1 91 ? -7.802 -2.116 0.784 1.00 74.19 91 MET A CA 1
ATOM 734 C C . MET A 1 91 ? -8.338 -0.805 1.396 1.00 74.19 91 MET A C 1
ATOM 736 O O . MET A 1 91 ? -8.813 -0.812 2.535 1.00 74.19 91 MET A O 1
ATOM 740 N N . GLU A 1 92 ? -8.316 0.305 0.650 1.00 76.81 92 GLU A N 1
ATOM 741 C CA . GLU A 1 92 ? -8.846 1.616 1.073 1.00 76.81 92 GLU A CA 1
ATOM 742 C C . GLU A 1 92 ? -10.357 1.534 1.351 1.00 76.81 92 GLU A C 1
ATOM 744 O O . GLU A 1 92 ? -10.857 2.006 2.377 1.00 76.81 92 GLU A O 1
ATOM 749 N N . MET A 1 93 ? -11.103 0.869 0.470 1.00 72.75 93 MET A N 1
ATOM 750 C CA . MET A 1 93 ? -12.547 0.679 0.616 1.00 72.75 93 MET A CA 1
ATOM 751 C C . MET A 1 93 ? -12.908 -0.154 1.854 1.00 72.75 93 MET A C 1
ATOM 753 O O . MET A 1 93 ? -13.875 0.166 2.551 1.00 72.75 93 MET A O 1
ATOM 757 N N . ILE A 1 94 ? -12.121 -1.185 2.174 1.00 74.00 94 ILE A N 1
ATOM 758 C CA . ILE A 1 94 ? -12.297 -1.981 3.396 1.00 74.00 94 ILE A CA 1
ATOM 759 C C . ILE A 1 94 ? -12.017 -1.131 4.628 1.00 74.00 94 ILE A C 1
ATOM 761 O O . ILE A 1 94 ? -12.850 -1.063 5.532 1.00 74.00 94 ILE A O 1
ATOM 765 N N . ALA A 1 95 ? -10.872 -0.457 4.681 1.00 68.94 95 ALA A N 1
ATOM 766 C CA . ALA A 1 95 ? -10.464 0.266 5.876 1.00 68.94 95 ALA A CA 1
ATOM 767 C C . ALA A 1 95 ? -11.353 1.492 6.158 1.00 68.94 95 ALA A C 1
ATOM 769 O O . ALA A 1 95 ? -11.776 1.702 7.298 1.00 68.94 95 ALA A O 1
ATOM 770 N N . THR A 1 96 ? -11.746 2.250 5.130 1.00 68.56 96 THR A N 1
ATOM 771 C CA . THR A 1 96 ? -12.680 3.381 5.277 1.00 68.56 96 THR A CA 1
ATOM 772 C C . THR A 1 96 ? -14.060 2.942 5.766 1.00 68.56 96 THR A C 1
ATOM 774 O O . THR A 1 96 ? -14.635 3.594 6.640 1.00 68.56 96 THR A O 1
ATOM 777 N N . ARG A 1 97 ? -14.592 1.824 5.255 1.00 66.75 97 ARG A N 1
ATOM 778 C CA . ARG A 1 97 ? -15.884 1.277 5.701 1.00 66.75 97 ARG A CA 1
ATOM 779 C C . ARG A 1 97 ? -15.806 0.630 7.077 1.00 66.75 97 ARG A C 1
ATOM 781 O O . ARG A 1 97 ? -16.747 0.771 7.854 1.00 66.75 97 ARG A O 1
ATOM 788 N N . THR A 1 98 ? -14.679 0.006 7.418 1.00 65.75 98 THR A N 1
ATOM 789 C CA . THR A 1 98 ? -14.450 -0.540 8.764 1.00 65.75 98 THR A CA 1
ATOM 790 C C . THR A 1 98 ? -14.407 0.588 9.795 1.00 65.75 98 THR A C 1
ATOM 792 O O . THR A 1 98 ? -15.023 0.487 10.852 1.00 65.75 98 THR A O 1
ATOM 795 N N . GLY A 1 99 ? -13.773 1.717 9.457 1.00 61.25 99 GLY A N 1
ATOM 796 C CA . GLY A 1 99 ? -13.741 2.906 10.309 1.00 61.25 99 GLY A CA 1
ATOM 797 C C . GLY A 1 99 ? -15.092 3.594 10.517 1.00 61.25 99 GLY A C 1
ATOM 798 O O . GLY A 1 99 ? -15.259 4.286 11.517 1.00 61.25 99 GLY A O 1
ATOM 799 N N . LYS A 1 100 ? -16.059 3.398 9.612 1.00 61.50 100 LYS A N 1
ATOM 800 C CA . LYS A 1 100 ? -17.415 3.958 9.733 1.00 61.50 100 LYS A CA 1
ATOM 801 C C . LYS A 1 100 ? -18.377 3.063 10.520 1.00 61.50 100 LYS A C 1
ATOM 803 O O . LYS A 1 100 ? -19.506 3.473 10.752 1.00 61.50 100 LYS A O 1
ATOM 808 N N . GLY A 1 101 ? -17.976 1.846 10.900 1.00 60.41 101 GLY A N 1
ATOM 809 C CA . GLY A 1 101 ? -18.852 0.890 11.593 1.00 60.41 101 GLY A CA 1
ATOM 810 C C . GLY A 1 101 ? -20.024 0.373 10.744 1.00 60.41 101 GLY A C 1
ATOM 811 O O . GLY A 1 101 ? -20.786 -0.469 11.199 1.00 60.41 101 GLY A O 1
ATOM 812 N N . THR A 1 102 ? -20.141 0.807 9.485 1.00 53.88 102 THR A N 1
ATOM 813 C CA . THR A 1 102 ? -21.175 0.383 8.526 1.00 53.88 102 THR A CA 1
ATOM 814 C C . THR A 1 102 ? -20.848 -0.959 7.871 1.00 53.88 102 THR A C 1
ATOM 816 O O . THR A 1 102 ? -21.393 -1.301 6.825 1.00 53.88 102 THR A O 1
ATOM 819 N N . LEU A 1 103 ? -19.886 -1.694 8.426 1.00 55.50 103 LEU A N 1
ATOM 820 C CA . LEU A 1 103 ? -19.424 -2.973 7.909 1.00 55.50 103 LEU A CA 1
ATOM 821 C C . LEU A 1 103 ? -20.259 -4.091 8.548 1.00 55.50 103 LEU A C 1
ATOM 823 O O . LEU A 1 103 ? -19.759 -4.948 9.273 1.00 55.50 103 LEU A O 1
ATOM 827 N N . THR A 1 104 ? -21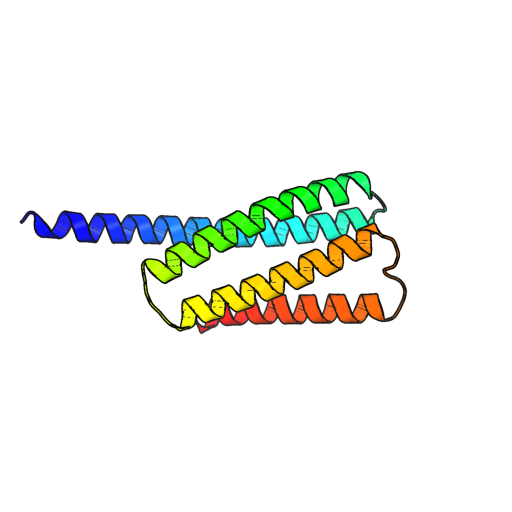.569 -4.019 8.322 1.00 43.66 104 THR A N 1
ATOM 828 C CA . THR A 1 104 ? -22.580 -4.938 8.847 1.00 43.66 104 THR A CA 1
ATOM 829 C C . THR A 1 104 ? -23.056 -5.900 7.752 1.00 43.66 104 THR A C 1
ATOM 831 O O . THR A 1 104 ? -23.338 -5.506 6.622 1.00 43.66 104 THR A O 1
ATOM 834 N N . GLY A 1 105 ? -23.137 -7.194 8.084 1.00 60.97 105 GLY A N 1
ATOM 835 C CA . GLY A 1 105 ? -23.757 -8.228 7.241 1.00 60.97 105 GLY A CA 1
ATOM 836 C C . GLY A 1 105 ? -22.984 -8.627 5.972 1.00 60.97 105 GLY A C 1
ATOM 837 O O . GLY A 1 105 ? -21.753 -8.639 5.955 1.00 60.97 105 GLY A O 1
ATOM 838 N N . GLY A 1 106 ? -23.720 -8.975 4.905 1.00 54.56 106 GLY A N 1
ATOM 839 C CA . GLY A 1 106 ? -23.197 -9.565 3.657 1.00 54.56 106 GLY A CA 1
ATOM 840 C C . GLY A 1 106 ? -22.167 -8.716 2.899 1.00 54.56 106 GLY A C 1
ATOM 841 O O . GLY A 1 106 ? -21.322 -9.255 2.188 1.00 54.56 106 GLY A O 1
ATOM 842 N N . PHE A 1 107 ? -22.137 -7.399 3.128 1.00 57.72 107 PHE A N 1
ATOM 843 C CA . PHE A 1 107 ? -21.097 -6.521 2.581 1.00 57.72 107 PHE A CA 1
ATOM 844 C C . PHE A 1 107 ? -19.703 -6.802 3.163 1.00 57.72 107 PHE A C 1
ATOM 846 O O . PHE A 1 107 ? -18.710 -6.609 2.463 1.00 57.72 107 PHE A O 1
ATOM 853 N N . LYS A 1 108 ? -19.605 -7.306 4.404 1.00 61.56 108 LYS A N 1
ATOM 854 C CA . LYS A 1 108 ? -18.331 -7.746 4.998 1.00 61.56 108 LYS A CA 1
ATOM 855 C C . LYS A 1 108 ? -17.716 -8.870 4.172 1.00 61.56 108 LYS A C 1
ATOM 857 O O . LYS A 1 108 ? -16.539 -8.813 3.828 1.00 61.56 108 LYS A O 1
ATOM 862 N N . THR A 1 109 ? -18.533 -9.858 3.824 1.00 60.47 109 THR A N 1
ATOM 863 C CA . THR A 1 109 ? -18.111 -11.046 3.084 1.00 60.47 109 THR A CA 1
ATOM 864 C C . THR A 1 109 ? -17.680 -10.683 1.666 1.00 60.47 109 THR A C 1
ATOM 866 O O . THR A 1 109 ? -16.600 -11.085 1.246 1.00 60.47 109 THR A O 1
ATOM 869 N N . ASN A 1 110 ? -18.440 -9.835 0.963 1.00 65.50 110 ASN A N 1
ATOM 870 C CA . ASN A 1 110 ? -18.082 -9.399 -0.390 1.00 65.50 110 ASN A CA 1
ATOM 871 C C . ASN A 1 110 ? -16.747 -8.646 -0.442 1.00 65.50 110 ASN A C 1
ATOM 873 O O . ASN A 1 110 ? -15.961 -8.866 -1.361 1.00 65.50 110 ASN A O 1
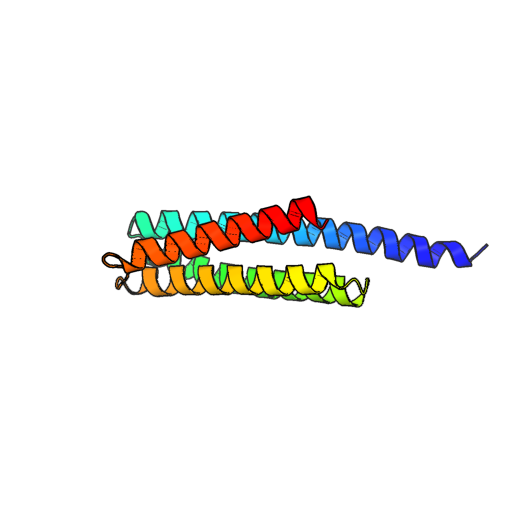ATOM 877 N N . MET A 1 111 ? -16.458 -7.784 0.537 1.00 67.88 111 MET A N 1
ATOM 878 C CA . MET A 1 111 ? -15.192 -7.046 0.546 1.00 67.88 111 MET A CA 1
ATOM 879 C C . MET A 1 111 ? -13.997 -7.937 0.899 1.00 67.88 111 MET A C 1
ATOM 881 O O . MET A 1 111 ? -12.936 -7.798 0.299 1.00 67.88 111 MET A O 1
ATOM 885 N N . TRP A 1 112 ? -14.175 -8.897 1.810 1.00 70.12 112 TRP A N 1
ATOM 886 C CA . TRP A 1 112 ? -13.149 -9.904 2.097 1.00 70.12 112 TRP A CA 1
ATOM 887 C C . TRP A 1 112 ? -12.879 -10.821 0.900 1.00 70.12 112 TRP A C 1
ATOM 889 O O . TRP A 1 112 ? -11.723 -11.138 0.636 1.00 70.12 112 TRP A O 1
ATOM 899 N N . ILE A 1 113 ? -13.914 -11.192 0.139 1.00 76.75 113 ILE A N 1
ATOM 900 C CA . ILE A 1 113 ? -13.763 -11.952 -1.109 1.00 76.75 113 ILE A CA 1
ATOM 901 C C . ILE A 1 113 ? -12.998 -11.126 -2.147 1.00 76.75 113 ILE A C 1
ATOM 903 O O . ILE A 1 113 ? -12.050 -11.632 -2.735 1.00 76.75 113 ILE A O 1
ATOM 907 N N . GLN A 1 114 ? -13.346 -9.848 -2.342 1.00 74.44 114 GLN A N 1
ATOM 908 C CA . GLN A 1 114 ? -12.602 -8.975 -3.258 1.00 74.44 114 GLN A CA 1
ATOM 909 C C . GLN A 1 114 ? -11.139 -8.809 -2.843 1.00 74.44 114 GLN A C 1
ATOM 911 O O . GLN A 1 114 ? -10.265 -8.834 -3.705 1.00 74.44 114 GLN A O 1
ATOM 916 N N . PHE A 1 115 ? -10.863 -8.697 -1.543 1.00 78.00 115 PHE A N 1
ATOM 917 C CA . PHE A 1 115 ? -9.499 -8.661 -1.027 1.00 78.00 115 PHE A CA 1
ATOM 918 C C . PHE A 1 115 ? -8.747 -9.969 -1.282 1.00 78.00 115 PHE A C 1
ATOM 920 O O . PHE A 1 115 ? -7.621 -9.934 -1.764 1.00 78.00 115 PHE A O 1
ATOM 927 N N . ALA A 1 116 ? -9.370 -11.118 -1.006 1.00 79.31 116 ALA A N 1
ATOM 928 C CA . ALA A 1 116 ? -8.771 -12.424 -1.256 1.00 79.31 116 ALA A CA 1
ATOM 929 C C . ALA A 1 116 ? -8.472 -12.626 -2.749 1.00 79.31 116 ALA A C 1
ATOM 931 O O . ALA A 1 116 ? -7.370 -13.039 -3.097 1.00 79.31 116 ALA A O 1
ATOM 932 N N . ILE A 1 117 ? -9.411 -12.263 -3.630 1.00 80.75 117 ILE A N 1
ATOM 933 C CA . ILE A 1 117 ? -9.215 -12.294 -5.085 1.00 80.75 117 ILE A CA 1
ATOM 934 C C . ILE A 1 117 ? -8.061 -11.376 -5.479 1.00 80.75 117 ILE A C 1
ATOM 936 O O . ILE A 1 117 ? -7.157 -11.808 -6.184 1.00 80.75 117 ILE A O 1
ATOM 940 N N . ALA A 1 118 ? -8.051 -10.129 -5.008 1.00 75.94 118 ALA A N 1
ATOM 941 C CA . ALA A 1 118 ? -6.999 -9.182 -5.348 1.00 75.94 118 ALA A CA 1
ATOM 942 C C . ALA A 1 118 ? -5.621 -9.653 -4.842 1.00 75.94 118 ALA A C 1
ATOM 944 O O . ALA A 1 118 ? -4.633 -9.523 -5.558 1.00 75.94 118 ALA A O 1
ATOM 945 N N . LEU A 1 119 ? -5.546 -10.261 -3.654 1.00 76.31 119 LEU A N 1
ATOM 946 C CA . LEU A 1 119 ? -4.308 -10.812 -3.101 1.00 76.31 119 LEU A CA 1
ATOM 947 C C . LEU A 1 119 ? -3.815 -12.008 -3.926 1.00 76.31 119 LEU A C 1
ATOM 949 O O . LEU A 1 119 ? -2.643 -12.045 -4.293 1.00 76.31 119 LEU A O 1
ATOM 953 N N . VAL A 1 120 ? -4.703 -12.943 -4.282 1.00 79.38 120 VAL A N 1
ATOM 954 C CA . VAL A 1 120 ? -4.373 -14.079 -5.160 1.00 79.38 120 VAL A CA 1
ATOM 955 C C . VAL A 1 120 ? -3.900 -13.587 -6.523 1.00 79.38 120 VAL A C 1
ATOM 957 O O . VAL A 1 120 ? -2.873 -14.046 -7.006 1.00 79.38 120 VAL A O 1
ATOM 960 N N . VAL A 1 121 ? -4.594 -12.623 -7.128 1.00 75.50 121 VAL A N 1
ATOM 961 C CA . VAL A 1 121 ? -4.224 -12.074 -8.438 1.00 75.50 121 VAL A CA 1
ATOM 962 C C . VAL A 1 121 ? -2.846 -11.420 -8.394 1.00 75.50 121 VAL A C 1
ATOM 964 O O . VAL A 1 121 ? -2.048 -11.655 -9.301 1.00 75.50 121 VAL A O 1
ATOM 967 N N . VAL A 1 122 ? -2.522 -10.654 -7.345 1.00 70.88 122 VAL A N 1
ATOM 968 C CA . VAL A 1 122 ? -1.185 -10.054 -7.255 1.00 70.88 122 VAL A CA 1
ATOM 969 C C . VAL A 1 122 ? -0.101 -11.091 -6.956 1.00 70.88 122 VAL A C 1
ATOM 971 O O . VAL A 1 122 ? 0.977 -10.993 -7.535 1.00 70.88 122 VAL A O 1
ATOM 974 N N . LEU A 1 123 ? -0.364 -12.119 -6.142 1.00 71.31 123 LEU A N 1
ATOM 975 C CA . LEU A 1 123 ? 0.592 -13.218 -5.963 1.00 71.31 123 LEU A CA 1
ATOM 976 C C . LEU A 1 123 ? 0.820 -13.982 -7.273 1.00 71.31 123 LEU A C 1
ATOM 978 O O . LEU A 1 123 ? 1.964 -14.206 -7.652 1.00 71.31 123 LEU A O 1
ATOM 982 N N . VAL A 1 124 ? -0.243 -14.320 -8.007 1.00 71.38 124 VAL A N 1
ATOM 983 C CA . VAL A 1 124 ? -0.146 -15.017 -9.298 1.00 71.38 124 VAL A CA 1
ATOM 984 C C . VAL A 1 124 ? 0.628 -14.174 -10.308 1.00 71.38 124 VAL A C 1
ATOM 986 O O . VAL A 1 124 ? 1.563 -14.680 -10.910 1.00 71.38 124 VAL A O 1
ATOM 989 N N . PHE A 1 125 ? 0.343 -12.878 -10.452 1.00 65.19 125 PHE A N 1
ATOM 990 C CA . PHE A 1 125 ? 1.153 -12.000 -11.310 1.00 65.19 125 PHE A CA 1
ATOM 991 C C . PHE A 1 125 ? 2.580 -11.790 -10.783 1.00 65.19 125 PHE A C 1
ATOM 993 O O . PHE A 1 125 ? 3.502 -11.545 -11.557 1.00 65.19 125 PHE A O 1
ATOM 1000 N N . GLY A 1 126 ? 2.783 -11.875 -9.472 1.00 60.59 126 GLY A N 1
ATOM 1001 C CA . GLY A 1 126 ? 4.101 -11.836 -8.850 1.00 60.59 126 GLY A CA 1
ATOM 1002 C C . GLY A 1 126 ? 4.965 -13.046 -9.201 1.00 60.59 126 GLY A C 1
ATOM 1003 O O . GLY A 1 126 ? 6.152 -12.860 -9.415 1.00 60.59 126 GLY A O 1
ATOM 1004 N N . PHE A 1 127 ? 4.378 -14.243 -9.290 1.00 61.53 127 PHE A N 1
ATOM 1005 C CA . PHE A 1 127 ? 5.098 -15.501 -9.528 1.00 61.53 127 PHE A CA 1
ATOM 1006 C C . PHE A 1 127 ? 5.057 -16.006 -10.979 1.00 61.53 127 PHE A C 1
ATOM 1008 O O . PHE A 1 127 ? 5.929 -16.769 -11.371 1.00 61.53 127 PHE A O 1
ATOM 1015 N N . VAL A 1 128 ? 4.035 -15.645 -11.763 1.00 58.00 128 VAL A N 1
ATOM 1016 C CA . VAL A 1 128 ? 3.852 -16.129 -13.148 1.00 58.00 128 VAL A CA 1
ATOM 1017 C C . VAL A 1 128 ? 4.435 -15.164 -14.181 1.00 58.00 128 VA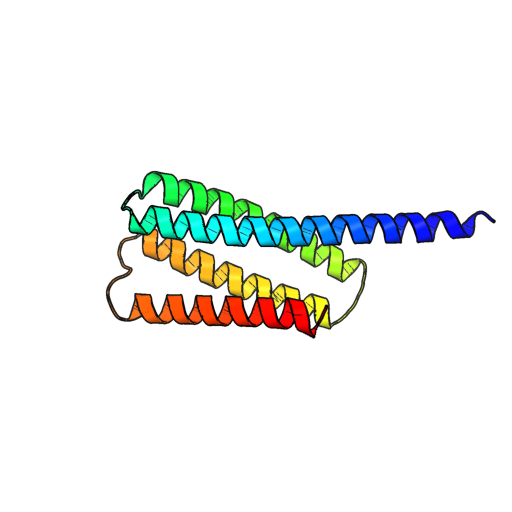L A C 1
ATOM 1019 O O . VAL A 1 128 ? 4.835 -15.594 -15.257 1.00 58.00 128 VAL A O 1
ATOM 1022 N N . VAL A 1 129 ? 4.458 -13.859 -13.887 1.00 55.59 129 VAL A N 1
ATOM 1023 C CA . VAL A 1 129 ? 4.855 -12.810 -14.850 1.00 55.59 129 VAL A CA 1
ATOM 1024 C C . VAL A 1 129 ? 6.231 -12.201 -14.543 1.00 55.59 129 VAL A C 1
ATOM 1026 O O . VAL A 1 129 ? 6.783 -11.501 -15.388 1.00 55.59 129 VAL A O 1
ATOM 1029 N N . THR A 1 130 ? 6.782 -12.443 -13.351 1.00 50.25 130 THR A N 1
ATOM 1030 C CA . THR A 1 130 ? 8.143 -12.021 -12.956 1.00 50.25 130 THR A CA 1
ATOM 1031 C C . THR A 1 130 ? 9.068 -13.222 -13.023 1.00 50.25 130 THR A C 1
ATOM 1033 O O . THR A 1 130 ? 10.209 -13.044 -13.492 1.00 50.25 130 THR A O 1
#

Foldseek 3Di:
DPPVVVVVVLVVVLVVLVVVLVVLVVVLVVLLVVLVVCLVVVNLPVSVVSLVVNVVSLVVSLVSLVVNCVSPVDPLSVVLSVLSVQLSVLSNVVSVCSSVVVCDPPNVVVSVVSNVVSVVVNVCSVPVVD